Protein 7NBV (pdb70)

Foldseek 3Di:
DDPDDDFPDKDKWKWKWKAFQQKIKTFTDDPRHGPDIFIAGHFADDPVCVVCVLQQHHDDTDRDGDHMWMKIWMWMFGQFKIKTFIAGPDDDPPDDTPDIDMDRHGDDDNVVSVVVVCVSNVVVVVRTDPD

Secondary structure (DSSP, 8-state):
--S----SS-EEEEEEEEE-SSEEEEEEEETTEEEEEEEEE--B--HHHHHHHHHT--PPPBS-----EEEEEEEEE-SS-EEEEEEEBS--TTSPPSEEEEES---SSHHHHHHHHHHTTHHHHTT-S--

Organism: Theiler's murine encephalomyelitis virus (strain GDVII) (NCBI:txid12127)

B-factor: mean 32.57, std 11.59, range [15.51, 99.87]

Solvent-accessible surface area: 8245 Å² total; per-residue (Å²): 109,134,190,64,106,142,60,116,34,92,52,98,0,21,0,19,0,22,6,40,48,147,55,0,21,0,30,2,57,30,182,65,179,76,76,33,46,8,100,0,73,19,36,7,18,75,102,60,3,29,53,58,0,0,50,19,89,154,15,91,118,23,120,162,113,52,95,151,17,42,4,11,0,12,0,27,1,34,72,104,36,5,25,3,15,0,16,118,20,114,87,108,98,202,57,184,39,74,44,97,70,136,48,136,129,9,31,94,63,78,200,73,0,37,147,27,0,86,48,67,1,40,69,7,63,134,82,55,90,154,162

InterPro domains:
  IPR000199 Peptidase C3A/C3B, picornaviral [PF00548] (1637-1816)
  IPR000605 Helicase, superfamily 3, single-stranded DNA/RNA virus [PF00910] (1309-1409)
  IPR001205 RNA-directed RNA polymerase, C-terminal domain [PF00680] (1864-2282)
  IPR001676 Picornavirus capsid [PF00073] (173-382)
  IPR001676 Picornavirus capsid [PF00073] (445-605)
  IPR004004 Helicase/polymerase/peptidase polyprotein, Calicivirus-type [PR00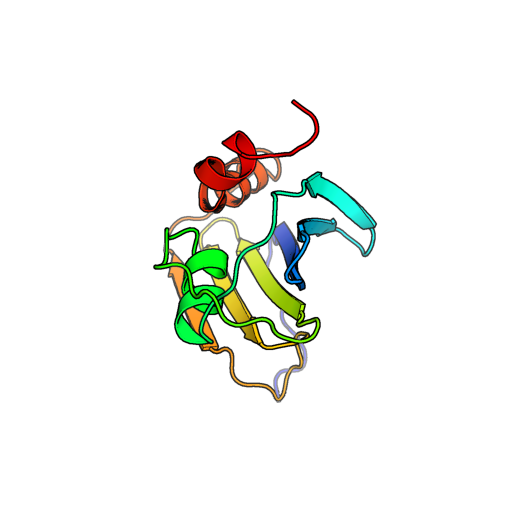918] (1302-1322)
  IPR004004 Helicase/polymerase/peptidase polyprotein, Calicivirus-type [PR00918] (2074-2089)
  IPR004004 Helicase/polymerase/peptidase polyprotein, Calicivirus-type [PR00918] (2172-2183)
  IPR007094 RNA-directed RNA polymerase, catalytic domain [PS50507] (2071-2189)
  IPR009003 Peptidase S1, PA clan [SSF50494] (1641-1832)
  IPR014759 Helicase, superfamily 3, single-stranded RNA virus [PS51218] (1283-1448)
  IPR029053 Viral coat protein subunit [G3DSA:2.60.120.20] (148-414)
  IPR029053 Viral coat protein subunit [G3DSA:2.60.120.20] (415-648)
  IPR029053 Viral coat protein subunit [G3DSA:2.60.120.20] (649-922)
  IPR033703 Picornavirus/Calicivirus coat protein [cd00205] (206-407)
  IPR033703 Picornavirus/Calicivirus coat protein [cd00205] (458-641)
  IPR033703 Picornavirus/Calicivirus coat protein [cd00205] (679-898)
  IPR037080 Capsid protein VP4 superfamily, Picornavirus [G3DSA:4.10.90.10] (77-147)
  IPR043128 Reverse transcriptase/Diguanylate cyclase domain [G3DSA:3.30.70.270] (2045-2100)
  IPR043128 Reverse transcriptase/Diguanylate cyclase domain [G3DSA:3.30.70.270] (2110-2238)

Sequence (131 aa):
GPLGSNPASLYRIDLFITFTDELITFDYKVHGRPVLTFRRIPGFGLTPAGRMLVCMGEKPAHSPFTSSSKSSLYHVIFTSTCCNSFSFTIYKGRYRSWKKPIHDELVDRGYTTFREEFFKAVRGYHADYYKQRLIH

Nearest PDB structures (foldseek):
  7nbv-assembly1_A  TM=1.008E+00  e=1.566E-25  Theiler's murine encephalomyeltits virus GDVII
  7bny-assembly2_B  TM=7.628E-01  e=2.301E-07  Mengo virus
  7nwt-assembly1_CC  TM=8.251E-01  e=1.276E-06  Mengo virus
  5n9j-assembly1_Y  TM=2.682E-01  e=6.451E-02  Schizosaccharomyces pombe
  4pn1-assembly3_A  TM=3.046E-01  e=1.323E-01  Schizosaccharomyces pombe

Structure (mmCIF, N/CA/C/O backbone):
data_7NBV
#
_entry.id   7NBV
#
_cell.length_a   73.788
_cell.length_b   73.788
_cell.length_c   73.788
_cell.angle_alpha   90.000
_cell.angle_beta   90.000
_cell.angle_gamma   90.000
#
_symmetry.space_group_name_H-M   'P 21 3'
#
loop_
_entity.id
_entity.type
_entity.pdbx_description
1 polymer 'Capsid protein VP0'
2 non-polymer 'BROMIDE ION'
3 water water
#
loop_
_atom_site.group_PDB
_atom_site.id
_atom_site.type_symbol
_atom_site.label_atom_id
_atom_site.label_alt_id
_atom_site.label_comp_id
_atom_site.label_asym_id
_atom_site.label_entity_id
_atom_site.label_seq_id
_atom_site.pdbx_PDB_ins_code
_atom_site.Cartn_x
_atom_site.Cartn_y
_atom_site.Cartn_z
_atom_site.occupancy
_atom_site.B_iso_or_equiv
_atom_site.auth_seq_id
_atom_site.auth_comp_id
_atom_site.auth_asym_id
_atom_site.auth_atom_id
_atom_site.pdbx_PDB_model_num
ATOM 1 N N . GLY A 1 1 ? 101.44994 -22.31539 48.26373 1.000 45.68711 -4 GLY A N 1
ATOM 2 C CA . GLY A 1 1 ? 100.50692 -21.60325 47.42073 1.000 37.62498 -4 GLY A CA 1
ATOM 3 C C . GLY A 1 1 ? 101.20660 -20.82016 46.32859 1.000 36.93994 -4 GLY A C 1
ATOM 4 O O . GLY A 1 1 ? 102.37823 -21.05661 46.05160 1.000 43.09670 -4 GLY A O 1
ATOM 5 N N . PRO A 1 2 ? 100.48790 -19.90369 45.68864 1.000 35.05142 -3 PRO A N 1
ATOM 6 C CA . PRO A 1 2 ? 101.11828 -19.05864 44.66958 1.000 35.00339 -3 PRO A CA 1
ATOM 7 C C . PRO A 1 2 ? 102.26902 -18.26206 45.26744 1.000 36.45566 -3 PRO A C 1
ATOM 8 O O . PRO A 1 2 ? 102.20402 -17.82238 46.41515 1.000 38.47027 -3 PRO A O 1
ATOM 12 N N . LEU A 1 3 ? 103.35131 -18.12210 44.49260 1.000 41.22886 -2 LEU A N 1
ATOM 13 C CA . LEU A 1 3 ? 104.51763 -17.37235 44.95228 1.000 32.51375 -2 LEU A CA 1
ATOM 14 C C . LEU A 1 3 ? 104.31175 -15.86045 44.88741 1.000 49.18904 -2 LEU A C 1
ATOM 15 O O . LEU A 1 3 ? 105.08519 -15.11561 45.49920 1.000 44.00135 -2 LEU A O 1
ATOM 20 N N . GLY A 1 4 ? 103.30947 -15.39513 44.15025 1.000 40.28366 -1 GLY A N 1
ATOM 21 C CA . GLY A 1 4 ? 102.93997 -13.99238 44.16316 1.000 38.79379 -1 GLY A CA 1
ATOM 22 C C . GLY A 1 4 ? 101.91735 -13.70993 43.08516 1.000 37.74251 -1 GLY A C 1
ATOM 23 O O . GLY A 1 4 ? 101.61150 -14.55846 42.24098 1.000 34.18294 -1 GLY A O 1
ATOM 24 N N . SER A 1 5 ? 101.37533 -12.49700 43.13766 1.000 51.23989 0 SER A N 1
ATOM 25 C CA . SER A 1 5 ? 100.54069 -11.95241 42.07596 1.000 47.84850 0 SER A CA 1
ATOM 26 C C . SER A 1 5 ? 101.24203 -10.76253 41.43851 1.000 52.51696 0 SER A C 1
ATOM 27 O O . SER A 1 5 ? 101.86506 -9.95133 42.12991 1.000 60.35448 0 SER A O 1
ATOM 30 N N . ASN A 1 6 ? 101.14492 -10.66762 40.11880 1.000 49.27702 1 ASN A N 1
ATOM 31 C CA . ASN A 1 6 ? 101.91573 -9.70489 39.33305 1.000 53.20134 1 ASN A CA 1
ATOM 32 C C . ASN A 1 6 ? 101.00286 -8.98744 38.33942 1.000 47.67964 1 ASN A C 1
ATOM 33 O O . ASN A 1 6 ? 101.23363 -9.02209 37.12840 1.000 41.83075 1 ASN A O 1
ATOM 38 N N . PRO A 1 7 ? 99.92614 -8.35185 38.81713 1.000 53.72747 2 PRO A N 1
ATOM 39 C CA . PRO A 1 7 ? 99.07429 -7.58548 37.89980 1.000 47.89702 2 PRO A CA 1
ATOM 40 C C . PRO A 1 7 ? 99.88170 -6.52182 37.17562 1.000 42.42100 2 PRO A C 1
ATOM 41 O O . PRO A 1 7 ? 100.73926 -5.85874 37.76123 1.000 45.40009 2 PRO A O 1
ATOM 45 N N . ALA A 1 8 ? 99.61929 -6.39555 35.87532 1.000 41.88502 3 ALA A N 1
ATOM 46 C CA . ALA A 1 8 ? 100.38616 -5.47764 35.04376 1.000 39.88826 3 ALA A CA 1
ATOM 47 C C . ALA A 1 8 ? 100.09759 -4.02795 35.38895 1.000 46.37283 3 ALA A C 1
ATOM 48 O O . ALA A 1 8 ? 100.96062 -3.15987 35.20788 1.000 43.57994 3 ALA A O 1
ATOM 50 N N . SER A 1 9 ? 98.89179 -3.74575 35.86115 1.000 32.16712 4 SER A N 1
ATOM 51 C CA . SER A 1 9 ? 98.57641 -2.47044 36.47241 1.000 37.00506 4 SER A CA 1
ATOM 52 C C . SER A 1 9 ? 97.67086 -2.74752 37.65418 1.000 32.69079 4 SER A C 1
ATOM 53 O O . SER A 1 9 ? 96.83391 -3.65137 37.60687 1.000 41.75724 4 SER A O 1
ATOM 56 N N . LEU A 1 10 ? 97.85700 -1.98407 38.71889 1.000 26.11821 5 LEU A N 1
ATOM 57 C CA . LEU A 1 10 ? 97.03177 -2.14879 39.90226 1.000 26.55874 5 LEU A CA 1
ATOM 58 C C . LEU A 1 10 ? 96.87711 -0.79328 40.56477 1.000 32.96717 5 LEU A C 1
ATOM 59 O O . LEU A 1 10 ? 97.87254 -0.16406 40.93368 1.000 34.55657 5 LEU A O 1
ATOM 64 N N . TYR A 1 11 ? 95.64045 -0.34208 40.68280 1.000 25.04669 6 TYR A N 1
ATOM 65 C CA . TYR A 1 11 ? 95.27576 0.77587 41.53599 1.000 23.88089 6 TYR A CA 1
ATOM 66 C C . TYR A 1 11 ? 94.54519 0.25141 42.76007 1.000 23.69837 6 TYR A C 1
ATOM 67 O O . TYR A 1 11 ? 93.74991 -0.68540 42.66158 1.000 25.62982 6 TYR A O 1
ATOM 76 N N . ARG A 1 12 ? 94.85665 0.80610 43.92313 1.000 19.51159 7 ARG A N 1
ATOM 77 C CA . ARG A 1 12 ? 94.19347 0.34246 45.13322 1.000 22.24629 7 ARG A CA 1
ATOM 78 C C . ARG A 1 12 ? 93.89733 1.49784 46.07496 1.000 21.94602 7 ARG A C 1
ATOM 79 O O . ARG A 1 12 ? 94.70831 2.41061 46.23485 1.000 22.77868 7 ARG A O 1
ATOM 87 N N . ILE A 1 13 ? 92.73333 1.43531 46.70915 1.000 21.45632 8 ILE A N 1
ATOM 88 C CA . ILE A 1 13 ? 92.39463 2.29676 47.83091 1.000 22.40576 8 ILE A CA 1
ATOM 89 C C . ILE A 1 13 ? 91.85723 1.41847 48.94970 1.000 21.70251 8 ILE A C 1
ATOM 90 O O . ILE A 1 13 ? 91.03084 0.53248 48.71195 1.000 23.64959 8 ILE A O 1
ATOM 95 N N . ASP A 1 14 ? 92.31323 1.66833 50.17025 1.000 25.01356 9 ASP A N 1
ATOM 96 C CA . ASP A 1 14 ? 91.75346 1.02878 51.35078 1.000 24.37543 9 ASP A CA 1
ATOM 97 C C . ASP A 1 14 ? 90.91158 2.06276 52.07510 1.000 21.41982 9 ASP A C 1
ATOM 98 O O . ASP A 1 14 ? 91.44286 3.07058 52.55796 1.000 24.88100 9 ASP A O 1
ATOM 103 N N . LEU A 1 15 ? 89.61712 1.79344 52.18548 1.000 19.11493 10 LEU A N 1
ATOM 104 C CA . LEU A 1 15 ? 88.69809 2.66190 52.90223 1.000 17.67882 10 LEU A CA 1
ATOM 105 C C . LEU A 1 15 ? 88.40469 2.04682 54.26349 1.000 19.68180 10 LEU A C 1
ATOM 106 O O . LEU A 1 15 ? 87.81228 0.96673 54.34521 1.000 23.21813 10 LEU A O 1
ATOM 111 N N . PHE A 1 16 ? 88.80416 2.73982 55.32489 1.000 18.00807 11 PHE A N 1
ATOM 112 C CA . PHE A 1 16 ? 88.50041 2.32080 56.68615 1.000 17.00597 11 PHE A CA 1
ATOM 113 C C . PHE A 1 16 ? 87.30313 3.12109 57.17486 1.000 26.90660 11 PHE A C 1
ATOM 114 O O . PHE A 1 16 ? 87.34482 4.35544 57.19430 1.000 24.44389 11 PHE A O 1
ATOM 122 N N . ILE A 1 17 ? 86.23085 2.42286 57.53202 1.000 20.96486 12 ILE A N 1
ATOM 123 C CA . ILE A 1 17 ? 85.03367 3.03948 58.08967 1.000 15.50794 12 ILE A CA 1
ATOM 124 C C . ILE A 1 17 ? 84.98151 2.69284 59.57264 1.000 21.92416 12 ILE A C 1
ATOM 125 O O . ILE A 1 17 ? 84.89734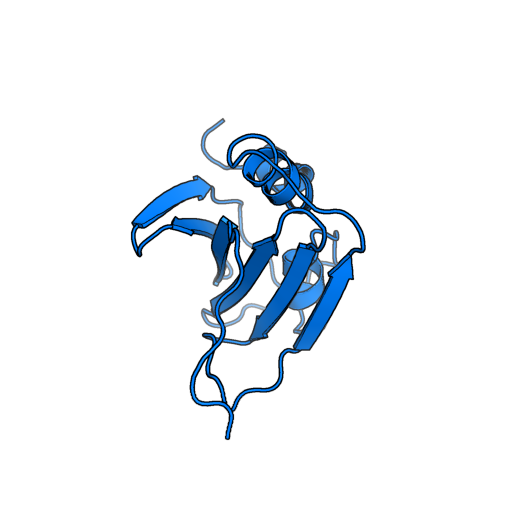 1.51381 59.94096 1.000 22.00842 12 ILE A O 1
ATOM 130 N N . THR A 1 18 ? 85.02923 3.71409 60.41678 1.000 18.77596 13 THR A N 1
ATOM 131 C CA . THR A 1 18 ? 84.94877 3.55830 61.86559 1.000 18.50269 13 THR A CA 1
ATOM 132 C C . THR A 1 18 ? 83.56453 3.97570 62.34694 1.000 20.44494 13 THR A C 1
ATOM 133 O O . THR A 1 18 ? 83.16900 5.13144 62.16330 1.000 24.41964 13 THR A O 1
ATOM 137 N N . PHE A 1 19 ? 82.84021 3.04185 62.97146 1.000 21.17324 14 PHE A N 1
ATOM 138 C CA . PHE A 1 19 ? 81.51056 3.30177 63.50827 1.000 21.77474 14 PHE A CA 1
ATOM 139 C C . PHE A 1 19 ? 81.59375 3.57780 65.00554 1.000 22.13742 14 PHE A C 1
ATOM 140 O O . PHE A 1 19 ? 82.12828 2.76626 65.76520 1.000 22.99979 14 PHE A O 1
ATOM 148 N N . THR A 1 20 ? 81.05716 4.72060 65.41720 1.000 19.19503 15 THR A N 1
ATOM 149 C CA . THR A 1 20 ? 80.80270 5.03960 66.81197 1.000 25.81822 15 THR A CA 1
ATOM 150 C C . THR A 1 20 ? 79.42421 5.67846 66.85359 1.000 25.33626 15 THR A C 1
ATOM 151 O O . THR A 1 20 ? 78.90628 6.13670 65.83418 1.000 31.23222 15 THR A O 1
ATOM 155 N N . ASP A 1 21 ? 78.83078 5.72710 68.04226 1.000 25.84889 16 ASP A N 1
ATOM 156 C CA . ASP A 1 21 ? 77.52522 6.36445 68.15524 1.000 24.65807 16 ASP A CA 1
ATOM 157 C C . ASP A 1 21 ? 77.58555 7.85039 67.83185 1.000 34.68516 16 ASP A C 1
ATOM 158 O O . ASP A 1 21 ? 76.65232 8.39837 67.23772 1.000 30.94758 16 ASP A O 1
ATOM 163 N N . GLU A 1 22 ? 78.67517 8.52021 68.20078 1.000 25.69642 17 GLU A N 1
ATOM 164 C CA . GLU A 1 22 ? 78.74775 9.96117 67.96971 1.000 25.26780 17 GLU A CA 1
ATOM 165 C C . GLU A 1 22 ? 79.11148 10.32380 66.52934 1.000 26.85066 17 GLU A C 1
ATOM 166 O O . GLU A 1 22 ? 78.53295 11.26795 65.97384 1.000 23.02627 17 GLU A O 1
ATOM 172 N N . LEU A 1 23 ? 80.05961 9.59503 65.91751 1.000 23.31682 18 LEU A N 1
ATOM 173 C CA . LEU A 1 23 ? 80.56480 9.85315 64.56856 1.000 20.72111 18 LEU A CA 1
ATOM 174 C C . LEU A 1 23 ? 80.82905 8.55476 63.82246 1.000 18.63196 18 LEU A C 1
ATOM 175 O O . LEU A 1 23 ? 81.27842 7.56713 64.40900 1.000 26.06002 18 LEU A O 1
ATOM 180 N N . ILE A 1 24 ? 80.60653 8.58198 62.50913 1.000 24.49231 19 ILE A N 1
ATOM 181 C CA . ILE A 1 24 ? 81.12194 7.57129 61.58324 1.000 21.15501 19 ILE A CA 1
ATOM 182 C C . ILE A 1 24 ? 82.17402 8.22276 60.70234 1.000 29.17988 19 ILE A C 1
ATOM 183 O O . ILE A 1 24 ? 81.90758 9.25614 60.07669 1.000 25.84704 19 ILE A O 1
ATOM 188 N N . THR A 1 25 ? 83.37026 7.63493 60.67004 1.000 17.40475 20 THR A N 1
ATOM 189 C CA . THR A 1 25 ? 84.51196 8.19361 59.95649 1.000 18.17994 20 THR A CA 1
ATOM 190 C C . THR A 1 25 ? 84.86301 7.34110 58.74722 1.000 22.34967 20 THR A C 1
ATOM 191 O O . THR A 1 25 ? 84.88732 6.11164 58.83343 1.000 23.33359 20 THR A O 1
ATOM 195 N N . PHE A 1 26 ? 85.11612 8.00161 57.61612 1.000 19.17881 21 PHE A N 1
ATOM 196 C CA . PHE A 1 26 ? 85.53998 7.35350 56.37396 1.000 21.64365 21 PHE A CA 1
ATOM 197 C C . PHE A 1 26 ? 86.96195 7.81036 56.05257 1.000 23.81288 21 PHE A C 1
ATOM 198 O O . PHE A 1 26 ? 87.17489 8.98637 55.74270 1.000 23.89045 21 PHE A O 1
ATOM 206 N N . ASP A 1 27 ? 87.92893 6.88449 56.09747 1.000 24.60902 22 ASP A N 1
ATOM 207 C CA . ASP A 1 27 ? 89.33689 7.15881 55.77738 1.000 24.59327 22 ASP A CA 1
ATOM 208 C C . ASP A 1 27 ? 89.75524 6.42132 54.51724 1.000 18.55790 22 ASP A C 1
ATOM 209 O O . ASP A 1 27 ? 89.92863 5.20150 54.54849 1.000 22.60215 22 ASP A O 1
ATOM 214 N N . TYR A 1 28 ? 89.96945 7.15638 53.42940 1.000 20.01718 23 TYR A N 1
ATOM 215 C CA . TYR A 1 28 ? 90.50425 6.57245 52.20302 1.000 17.48369 23 TYR A CA 1
ATOM 216 C C . TYR A 1 28 ? 92.03114 6.64854 52.25171 1.000 22.86962 23 TYR A C 1
ATOM 217 O O . TYR A 1 28 ? 92.59347 7.74703 52.32208 1.000 23.37065 23 TYR A O 1
ATOM 226 N N . LYS A 1 29 ? 92.70328 5.49786 52.23387 1.000 22.33364 24 LYS A N 1
ATOM 227 C CA . LYS A 1 29 ? 94.15480 5.44775 52.38437 1.000 24.85717 24 LYS A CA 1
ATOM 228 C C . LYS A 1 29 ? 94.84798 4.87413 51.15751 1.000 23.35529 24 LYS A C 1
ATOM 229 O O . LYS A 1 29 ? 94.34964 3.94380 50.51279 1.000 24.20617 24 LYS A O 1
ATOM 235 N N . VAL A 1 30 ? 96.03037 5.41746 50.87510 1.000 18.24960 25 VAL A N 1
ATOM 236 C CA . VAL A 1 30 ? 96.96427 4.86474 49.90545 1.000 17.28762 25 VAL A CA 1
ATOM 237 C C . VAL A 1 30 ? 98.34517 4.86899 50.54407 1.000 21.39430 25 VAL A C 1
ATOM 238 O O . VAL A 1 30 ? 98.74323 5.86455 51.15911 1.000 18.52527 25 VAL A O 1
ATOM 242 N N . HIS A 1 31 ? 99.06022 3.75398 50.42293 1.000 22.81907 26 HIS A N 1
ATOM 243 C CA . HIS A 1 31 ? 100.39317 3.62196 51.01820 1.000 22.29175 26 HIS A CA 1
ATOM 244 C C . HIS A 1 31 ? 100.40521 4.04322 52.48716 1.000 24.17784 26 HIS A C 1
ATOM 245 O O . HIS A 1 31 ? 101.32658 4.71717 52.95817 1.000 25.51825 26 HIS A O 1
ATOM 252 N N . GLY A 1 32 ? 99.35074 3.66421 53.20899 1.000 20.60045 27 GLY A N 1
ATOM 253 C CA . GLY A 1 32 ? 99.26665 3.88608 54.63965 1.000 23.14983 27 GLY A CA 1
ATOM 254 C C . GLY A 1 32 ? 98.92554 5.28309 55.10138 1.000 27.58991 27 GLY A C 1
ATOM 255 O O . GLY A 1 32 ? 98.95992 5.53615 56.31138 1.000 33.09546 27 GLY A O 1
ATOM 256 N N . ARG A 1 33 ? 98.58239 6.19569 54.19620 1.000 23.78778 28 ARG A N 1
ATOM 257 C CA . ARG A 1 33 ? 98.21977 7.54973 54.58132 1.000 19.42036 28 ARG A CA 1
ATOM 258 C C . ARG A 1 33 ? 96.83747 7.89734 54.05801 1.000 21.69384 28 ARG A C 1
ATOM 259 O O . ARG A 1 33 ? 96.49469 7.50765 52.93712 1.000 22.68586 28 ARG A O 1
ATOM 267 N N . PRO A 1 34 ? 96.03528 8.64152 54.82473 1.000 28.17093 29 PRO A N 1
ATOM 268 C CA . PRO A 1 34 ? 94.74627 9.12071 54.30252 1.000 27.95705 29 PRO A CA 1
ATOM 269 C C . PRO A 1 34 ? 94.92792 10.11502 53.16305 1.000 28.46728 29 PRO A C 1
ATOM 270 O O . PRO A 1 34 ? 95.65778 11.09947 53.28247 1.000 32.82872 29 PRO A O 1
ATOM 274 N N . VAL A 1 35 ? 94.26849 9.83253 52.04298 1.000 20.31459 30 VAL A N 1
ATOM 275 C CA . VAL A 1 35 ? 94.17913 10.77749 50.93804 1.000 22.56875 30 VAL A CA 1
ATOM 276 C C . VAL A 1 35 ? 92.86386 11.55012 50.95939 1.000 29.30188 30 VAL A C 1
ATOM 277 O O . VAL A 1 35 ? 92.77591 12.62110 50.34089 1.000 23.69199 30 VAL A O 1
ATOM 281 N N . LEU A 1 36 ? 91.83834 11.02774 51.62644 1.000 20.48187 31 LEU A N 1
ATOM 282 C CA . LEU A 1 36 ? 90.58049 11.72225 51.83690 1.000 18.32479 31 LEU A CA 1
ATOM 283 C C . LEU A 1 36 ? 89.99223 11.20518 53.13826 1.000 20.53883 31 LEU A C 1
ATOM 284 O O . LEU A 1 36 ? 89.88094 9.99255 53.32191 1.000 20.85585 31 LEU A O 1
ATOM 289 N N . THR A 1 37 ? 89.59784 12.10740 54.02534 1.000 18.58039 32 THR A N 1
ATOM 290 C CA . THR A 1 37 ? 88.85167 11.72178 55.21898 1.000 20.21795 32 THR A CA 1
ATOM 291 C C . THR A 1 37 ? 87.61890 12.60314 55.36363 1.000 27.96598 32 THR A C 1
ATOM 292 O O . THR A 1 37 ? 87.69989 13.82440 55.21085 1.000 26.68474 32 THR A O 1
ATOM 296 N N . PHE A 1 38 ? 86.48662 11.99136 55.69932 1.000 19.49359 33 PHE A N 1
ATOM 297 C CA . PHE A 1 38 ? 85.30736 12.75035 56.08666 1.000 21.96639 33 PHE A CA 1
ATOM 298 C C . PHE A 1 38 ? 84.53694 11.98906 57.15237 1.000 26.66857 33 PHE A C 1
ATOM 299 O O . PHE A 1 38 ? 84.74746 10.79262 57.37062 1.000 24.52708 33 PHE A O 1
ATOM 307 N N . ARG A 1 39 ? 83.68869 12.72786 57.86583 1.000 19.10079 34 ARG A N 1
ATOM 308 C CA A ARG A 1 39 ? 82.93986 12.22657 59.01172 0.646 22.07034 34 ARG A CA 1
ATOM 309 C CA B ARG A 1 39 ? 82.92907 12.18327 58.97914 0.354 22.37346 34 ARG A CA 1
ATOM 310 C C . ARG A 1 39 ? 81.49200 12.67513 58.92092 1.000 24.13827 34 ARG A C 1
ATOM 311 O O . ARG A 1 39 ? 81.21735 13.79937 58.48749 1.000 27.71020 34 ARG A O 1
ATOM 326 N N . ILE A 1 40 ? 80.57747 11.79885 59.33256 1.000 19.51355 35 ILE A N 1
ATOM 327 C CA . ILE A 1 40 ? 79.15419 12.11171 59.44876 1.000 20.20548 35 ILE A CA 1
ATOM 328 C C . ILE A 1 40 ? 78.71578 11.87980 60.88963 1.000 22.96200 35 ILE A C 1
ATOM 329 O O . ILE A 1 40 ? 79.32128 11.05754 61.58894 1.000 23.69275 35 ILE A O 1
ATOM 334 N N . PRO A 1 41 ? 77.69033 12.57820 61.37468 1.000 26.63588 36 PRO A N 1
ATOM 335 C CA . PRO A 1 41 ? 77.08073 12.21557 62.66317 1.000 27.62237 36 PRO A CA 1
ATOM 336 C C . PRO A 1 41 ? 76.70527 10.74303 62.73571 1.000 28.60640 36 PRO A C 1
ATOM 337 O O . PRO A 1 41 ? 76.07586 10.19458 61.82863 1.000 25.11464 36 PRO A O 1
ATOM 341 N N . GLY A 1 42 ? 77.11770 10.09968 63.82381 1.000 25.74501 37 GLY A N 1
ATOM 342 C CA . GLY A 1 42 ? 76.85127 8.68755 64.00684 1.000 28.24791 37 GLY A CA 1
ATOM 343 C C . GLY A 1 42 ? 75.40952 8.38423 64.37573 1.000 25.62535 37 GLY A C 1
ATOM 344 O O . GLY A 1 42 ? 74.63464 9.25377 64.77425 1.000 28.84092 37 GLY A O 1
ATOM 345 N N . PHE A 1 43 ? 75.05267 7.11010 64.19917 1.000 30.53418 38 PHE A N 1
ATOM 346 C CA . PHE A 1 43 ? 73.74257 6.56504 64.53549 1.000 26.31655 38 PHE A CA 1
ATOM 347 C C . PHE A 1 43 ? 73.91993 5.07918 64.82277 1.000 29.03628 38 PHE A C 1
ATOM 348 O O . PHE A 1 43 ? 74.87023 4.45226 64.34828 1.000 33.60481 38 PHE A O 1
ATOM 356 N N . GLY A 1 44 ? 72.98260 4.50378 65.57281 1.000 28.48957 39 GLY A N 1
ATOM 357 C CA . GLY A 1 44 ? 73.02816 3.06596 65.82021 1.000 25.92386 39 GLY A CA 1
ATOM 358 C C . GLY A 1 44 ? 72.71400 2.24116 64.57896 1.000 34.21193 39 GLY A C 1
ATOM 359 O O . GLY A 1 44 ? 71.84460 2.58509 63.77646 1.000 26.87743 39 GLY A O 1
ATOM 360 N N . LEU A 1 45 ? 73.41749 1.11223 64.44514 1.000 31.37636 40 LEU A N 1
ATOM 361 C CA . LEU A 1 45 ? 73.26160 0.21613 63.30667 1.000 30.09492 40 LEU A CA 1
ATOM 362 C C . LEU A 1 45 ? 73.37483 -1.22985 63.76528 1.000 29.74114 40 LEU A C 1
ATOM 363 O O . LEU A 1 45 ? 74.20246 -1.55881 64.61490 1.000 30.22584 40 LEU A O 1
ATOM 368 N N . THR A 1 46 ? 72.62619 -2.11152 63.10817 1.000 28.80954 41 THR A N 1
ATOM 369 C CA . THR A 1 46 ? 72.85708 -3.54037 63.23213 1.000 27.14464 41 THR A CA 1
ATOM 370 C C . THR A 1 46 ? 74.10035 -3.93573 62.44090 1.000 23.56142 41 THR A C 1
ATOM 371 O O . THR A 1 46 ? 74.63358 -3.13706 61.67080 1.000 25.37816 41 THR A O 1
ATOM 375 N N . PRO A 1 47 ? 74.59534 -5.16862 62.61429 1.000 35.23085 42 PRO A N 1
ATOM 376 C CA . PRO A 1 47 ? 75.66963 -5.63895 61.72354 1.000 32.08628 42 PRO A CA 1
ATOM 377 C C . PRO A 1 47 ? 75.31383 -5.55039 60.25020 1.000 27.98380 42 PRO A C 1
ATOM 378 O O . PRO A 1 47 ? 76.15312 -5.14166 59.44013 1.000 29.33446 42 PRO A O 1
ATOM 382 N N . ALA A 1 48 ? 74.08670 -5.91192 59.87209 1.000 29.38125 43 ALA A N 1
ATOM 383 C CA . ALA A 1 48 ? 73.68916 -5.73585 58.48235 1.000 25.05234 43 ALA A CA 1
ATOM 384 C C . ALA A 1 48 ? 73.66827 -4.26425 58.10775 1.000 30.73554 43 ALA A C 1
ATOM 385 O O . ALA A 1 48 ? 74.08015 -3.88846 57.00315 1.000 26.95484 43 ALA A O 1
ATOM 387 N N . GLY A 1 49 ? 73.23329 -3.41189 59.03317 1.000 32.28148 44 GLY A N 1
ATOM 388 C CA . GLY A 1 49 ? 73.29034 -1.97956 58.79488 1.000 21.92139 44 GLY A CA 1
ATOM 389 C C . GLY A 1 49 ? 74.68595 -1.46239 58.50165 1.000 28.05032 44 GLY A C 1
ATOM 390 O O . GLY A 1 49 ? 74.87369 -0.64561 57.59712 1.000 27.92579 44 GLY A O 1
ATOM 391 N N . ARG A 1 50 ? 75.68058 -1.91368 59.27045 1.000 23.85901 45 ARG A N 1
ATOM 392 C CA . ARG A 1 50 ? 77.06581 -1.52075 59.01170 1.000 23.96616 45 ARG A CA 1
ATOM 393 C C . ARG A 1 50 ? 77.53567 -1.97229 57.63505 1.000 22.97684 45 ARG A C 1
ATOM 394 O O . ARG A 1 50 ? 78.18185 -1.21052 56.90626 1.000 24.52017 45 ARG A O 1
ATOM 402 N N . MET A 1 51 ? 77.24797 -3.22387 57.27132 1.000 22.55706 46 MET A N 1
ATOM 403 C CA . MET A 1 51 ? 77.61219 -3.69297 55.94049 1.000 29.18716 46 MET A CA 1
ATOM 404 C C . MET A 1 51 ? 76.96201 -2.84433 54.85782 1.000 27.45795 46 MET A C 1
ATOM 405 O O . MET A 1 51 ? 77.61273 -2.48877 53.86944 1.000 29.70290 46 MET A O 1
ATOM 410 N N . LEU A 1 52 ? 75.68893 -2.48037 55.04222 1.000 25.23948 47 LEU A N 1
ATOM 411 C CA . LEU A 1 52 ? 75.01307 -1.63584 54.05962 1.000 26.34005 47 LEU A CA 1
ATOM 412 C C . LEU A 1 52 ? 75.66848 -0.26354 53.93027 1.000 30.28431 47 LEU A C 1
ATOM 413 O O . LEU A 1 52 ? 75.80890 0.25516 52.81591 1.000 28.57261 47 LEU A O 1
ATOM 418 N N . VAL A 1 53 ? 76.09523 0.33452 55.04716 1.000 21.44618 48 VAL A N 1
ATOM 419 C CA . VAL A 1 53 ? 76.89027 1.55968 54.96918 1.000 20.40745 48 VAL A CA 1
ATOM 420 C C . VAL A 1 53 ? 78.18708 1.32254 54.20466 1.000 24.70118 48 VAL A C 1
ATOM 421 O O . VAL A 1 53 ? 78.60761 2.15751 53.39160 1.000 23.41742 48 VAL A O 1
ATOM 425 N N . CYS A 1 54 ? 78.84155 0.18527 54.44370 1.000 25.78830 49 CYS A N 1
ATOM 426 C CA . CYS A 1 54 ? 80.07053 -0.11242 53.71200 1.000 25.66238 49 CYS A CA 1
ATOM 427 C C . CYS A 1 54 ? 79.82028 -0.25254 52.21813 1.000 22.67518 49 CYS A C 1
ATOM 428 O O . CYS A 1 54 ? 80.64943 0.16451 51.40304 1.000 28.61102 49 CYS A O 1
ATOM 431 N N . MET A 1 55 ? 78.69111 -0.84608 51.84239 1.000 27.30908 50 MET A N 1
ATOM 432 C CA . MET A 1 55 ? 78.25649 -0.90520 50.44939 1.000 27.93769 50 MET A CA 1
ATOM 433 C C . MET A 1 55 ? 77.81711 0.43865 49.89269 1.000 30.89602 50 MET A C 1
ATOM 434 O O . MET A 1 55 ? 77.61865 0.54498 48.67942 1.000 34.83127 50 MET A O 1
ATOM 439 N N . GLY A 1 56 ? 77.62490 1.44501 50.73654 1.000 36.96539 51 GLY A N 1
ATOM 440 C CA . GLY A 1 56 ? 77.11003 2.72388 50.29965 1.000 25.29193 51 GLY A CA 1
ATOM 441 C C . GLY A 1 56 ? 75.60015 2.82409 50.25545 1.000 40.56801 51 GLY A C 1
ATOM 442 O O . GLY A 1 56 ? 75.08040 3.82610 49.75358 1.000 40.82154 51 GLY A O 1
ATOM 443 N N . GLU A 1 57 ? 74.88243 1.81524 50.74738 1.000 33.01533 52 GLU A N 1
ATOM 444 C CA . GLU A 1 57 ? 73.42969 1.84057 50.88075 1.000 29.02995 52 GLU A CA 1
ATOM 445 C C . GLU A 1 57 ? 73.00889 2.63444 52.12079 1.000 32.40148 52 GLU A C 1
ATOM 446 O O . GLU A 1 57 ? 73.81426 2.92111 53.01145 1.000 32.29562 52 GLU A O 1
ATOM 452 N N . LYS A 1 58 ? 71.72370 3.01913 52.15419 1.000 36.00197 53 LYS A N 1
ATOM 453 C CA . LYS A 1 58 ? 71.11472 3.64808 53.32146 1.000 38.27520 53 LYS A CA 1
ATOM 454 C C . LYS A 1 58 ? 70.40028 2.60555 54.17745 1.000 30.28350 53 LYS A C 1
ATOM 455 O O . LYS A 1 58 ? 69.29338 2.17740 53.82595 1.000 42.13774 53 LYS A O 1
ATOM 461 N N . PRO A 1 59 ? 70.97384 2.17234 55.29471 1.000 35.51708 54 PRO A N 1
ATOM 462 C CA . PRO A 1 59 ? 70.26612 1.26084 56.19657 1.000 34.16318 54 PRO A CA 1
ATOM 463 C C . PRO A 1 59 ? 69.30753 1.98158 57.13343 1.000 30.20275 54 PRO A C 1
ATOM 464 O O . PRO A 1 59 ? 69.37202 3.19582 57.31974 1.000 37.22996 54 PRO A O 1
ATOM 468 N N . ALA A 1 60 ? 68.41922 1.18751 57.74460 1.000 33.15313 55 ALA A N 1
ATOM 469 C CA . ALA A 1 60 ? 67.64156 1.63504 58.89646 1.000 34.02202 55 ALA A CA 1
ATOM 470 C C . ALA A 1 60 ? 68.53974 1.96153 60.08602 1.000 30.43034 55 ALA A C 1
ATOM 471 O O . ALA A 1 60 ? 69.52175 1.26502 60.35107 1.000 36.43537 55 ALA A O 1
ATOM 473 N N . HIS A 1 61 ? 68.19268 3.02399 60.81194 1.000 29.31990 56 HIS A N 1
ATOM 474 C CA . HIS A 1 61 ? 68.88580 3.38610 62.04113 1.000 35.10710 56 HIS A CA 1
ATOM 475 C C . HIS A 1 61 ? 68.33800 2.63774 63.24511 1.000 36.26007 56 HIS A C 1
ATOM 476 O O . HIS A 1 61 ? 67.14530 2.33201 63.32476 1.000 35.30770 56 HIS A O 1
ATOM 483 N N . SER A 1 62 ? 69.22174 2.38564 64.20898 1.000 23.11172 57 SER A N 1
ATOM 484 C CA . SER A 1 62 ? 68.84849 1.79400 65.48450 1.000 23.14850 57 SER A CA 1
ATOM 485 C C . SER A 1 62 ? 69.03980 2.78941 66.61998 1.000 29.24581 57 SER A C 1
ATOM 486 O O . SER A 1 62 ? 70.00391 3.55996 66.60599 1.000 29.07270 57 SER A O 1
ATOM 489 N N . PRO A 1 6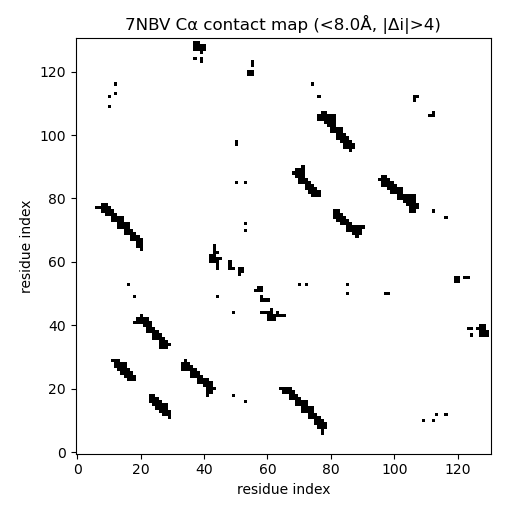3 ? 68.16105 2.79247 67.62268 1.000 28.84674 58 PRO A N 1
ATOM 490 C CA . PRO A 1 63 ? 68.40047 3.64617 68.79529 1.000 33.33819 58 PRO A CA 1
ATOM 491 C C . PRO A 1 63 ? 69.49442 3.12541 69.71943 1.000 42.04602 58 PRO A C 1
ATOM 492 O O . PRO A 1 63 ? 70.02084 3.89920 70.52822 1.000 32.90492 58 PRO A O 1
ATOM 496 N N . PHE A 1 64 ? 69.87086 1.85588 69.61448 1.000 31.17054 59 PHE A N 1
ATOM 497 C CA . PHE A 1 64 ? 70.81017 1.27631 70.56484 1.000 36.33190 59 PHE A CA 1
ATOM 498 C C . PHE A 1 64 ? 72.22865 1.78637 70.32635 1.000 31.43745 59 PHE A C 1
ATOM 499 O O . PHE A 1 64 ? 72.66637 1.94809 69.18562 1.000 28.03129 59 PHE A O 1
ATOM 507 N N . THR A 1 65 ? 72.94056 2.05294 71.42016 1.000 29.73132 60 THR A N 1
ATOM 508 C CA . THR A 1 65 ? 74.35619 2.38335 71.35800 1.000 32.08048 60 THR A CA 1
ATOM 509 C C . THR A 1 65 ? 75.20540 1.12340 71.17622 1.000 34.77872 60 THR A C 1
ATOM 510 O O . THR A 1 65 ? 74.78430 0.00296 71.47021 1.000 28.35339 60 THR A O 1
ATOM 514 N N . SER A 1 66 ? 76.44755 1.33236 70.75221 1.000 29.21512 61 SER A N 1
ATOM 515 C CA . SER A 1 66 ? 77.38859 0.23877 70.59131 1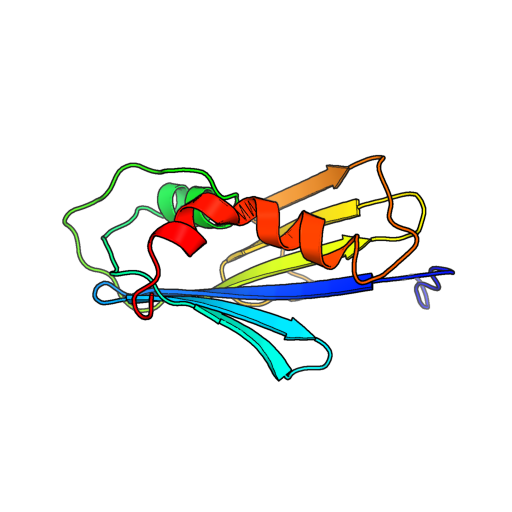.000 32.83857 61 SER A CA 1
ATOM 516 C C . SER A 1 66 ? 78.79201 0.77818 70.80113 1.000 26.15228 61 SER A C 1
ATOM 517 O O . SER A 1 66 ? 79.01078 1.98899 70.83669 1.000 34.93251 61 SER A O 1
ATOM 520 N N A SER A 1 67 ? 79.73476 -0.13902 71.03989 0.360 37.87691 62 SER A N 1
ATOM 521 N N B SER A 1 67 ? 79.74768 -0.12457 70.85513 0.640 37.64577 62 SER A N 1
ATOM 522 C CA A SER A 1 67 ? 81.16678 0.16739 71.06013 0.360 48.10017 62 SER A CA 1
ATOM 523 C CA B SER A 1 67 ? 81.10938 0.33484 70.99619 0.640 48.79022 62 SER A CA 1
ATOM 524 C C A SER A 1 67 ? 81.73473 0.39734 69.65325 0.360 39.07684 62 SER A C 1
ATOM 525 C C B SER A 1 67 ? 81.74706 0.41899 69.62649 0.640 39.03714 62 SER A C 1
ATOM 526 O O A SER A 1 67 ? 81.14266 0.00671 68.64208 0.360 39.26728 62 SER A O 1
ATOM 527 O O B SER A 1 67 ? 81.21345 -0.06028 68.62224 0.640 39.33961 62 SER A O 1
ATOM 532 N N . LYS A 1 68 ? 82.90449 1.05325 69.60769 1.000 30.77917 63 LYS A N 1
ATOM 533 C CA . LYS A 1 68 ? 83.59778 1.32079 68.35961 1.000 25.42432 63 LYS A CA 1
ATOM 534 C C . LYS A 1 68 ? 83.81373 0.02509 67.58628 1.000 31.86342 63 LYS A C 1
ATOM 535 O O . LYS A 1 68 ? 84.09894 -1.02533 68.16752 1.000 33.93183 63 LYS A O 1
ATOM 541 N N A SER A 1 69 ? 83.62480 0.09041 66.27200 0.491 24.48026 64 SER A N 1
ATOM 542 N N B SER A 1 69 ? 83.69741 0.11494 66.26633 0.509 24.54815 64 SER A N 1
ATOM 543 C CA A SER A 1 69 ? 83.94230 -1.02837 65.39889 0.491 24.44308 64 SER A CA 1
ATOM 544 C CA B SER A 1 69 ? 83.92319 -1.01624 65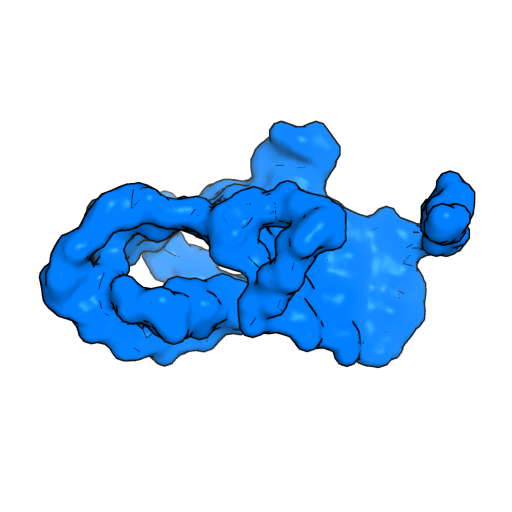.38246 0.509 24.43190 64 SER A CA 1
ATOM 545 C C A SER A 1 69 ? 84.54488 -0.50800 64.10265 0.491 23.03307 64 SER A C 1
ATOM 546 C C B SER A 1 69 ? 84.55720 -0.49455 64.10238 0.509 23.03858 64 SER A C 1
ATOM 547 O O A SER A 1 69 ? 84.16520 0.55885 63.61270 0.491 24.11336 64 SER A O 1
ATOM 548 O O B SER A 1 69 ? 84.21098 0.58910 63.62568 0.509 24.32666 64 SER A O 1
ATOM 553 N N . LEU A 1 70 ? 85.50067 -1.25882 63.56580 1.000 23.53891 65 LEU A N 1
ATOM 554 C CA . LEU A 1 70 ? 86.19240 -0.90543 62.33798 1.000 23.07322 65 LEU A CA 1
ATOM 555 C C . LEU A 1 70 ? 85.78360 -1.87441 61.23762 1.000 20.61810 65 LEU A C 1
ATOM 556 O O . LEU A 1 70 ? 85.80303 -3.09354 61.44380 1.000 21.81022 65 LEU A O 1
ATOM 561 N N . TYR A 1 71 ? 85.43644 -1.33600 60.07214 1.000 19.06304 66 TYR A N 1
ATOM 562 C CA . TYR A 1 71 ? 85.24879 -2.11872 58.85835 1.000 17.90831 66 TYR A CA 1
ATOM 563 C C . TYR A 1 71 ? 86.27547 -1.66358 57.83171 1.000 27.89998 66 TYR A C 1
ATOM 564 O O . TYR A 1 71 ? 86.60919 -0.47846 57.75323 1.000 23.94413 66 TYR A O 1
ATOM 573 N N . HIS A 1 72 ? 86.80639 -2.62042 57.08133 1.000 20.43089 67 HIS A N 1
ATOM 574 C CA . HIS A 1 72 ? 87.87249 -2.38028 56.11607 1.000 20.40119 67 HIS A CA 1
ATOM 575 C C . HIS A 1 72 ? 87.34534 -2.71563 54.72549 1.000 25.03075 67 HIS A C 1
ATOM 576 O O . HIS A 1 72 ? 87.03222 -3.87708 54.43349 1.000 22.46545 67 HIS A O 1
ATOM 583 N N . VAL A 1 73 ? 87.23423 -1.69290 53.88300 1.000 22.03263 68 VAL A N 1
ATOM 584 C CA . VAL A 1 73 ? 86.73706 -1.80754 52.52104 1.000 17.14250 68 VAL A CA 1
ATOM 585 C C . VAL A 1 73 ? 87.93058 -1.64543 51.58889 1.000 21.92318 68 VAL A C 1
ATOM 586 O O . VAL A 1 73 ? 88.69140 -0.67659 51.71082 1.000 28.36043 68 VAL A O 1
ATOM 590 N N . ILE A 1 74 ? 88.11147 -2.58940 50.67424 1.000 20.76091 69 ILE A N 1
ATOM 591 C CA . ILE A 1 74 ? 89.24560 -2.56353 49.75505 1.000 20.71983 69 ILE A CA 1
ATOM 592 C C . ILE A 1 74 ? 88.72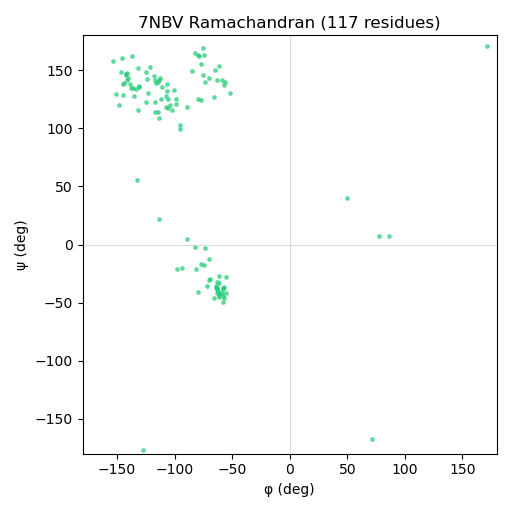319 -2.44132 48.33780 1.000 27.68647 69 ILE A C 1
ATOM 593 O O . ILE A 1 74 ? 87.94205 -3.28992 47.88542 1.000 23.03710 69 ILE A O 1
ATOM 598 N N . PHE A 1 75 ? 89.15903 -1.39054 47.64328 1.000 18.53185 70 PHE A N 1
ATOM 599 C CA . PHE A 1 75 ? 88.94376 -1.20392 46.21292 1.000 19.29956 70 PHE A CA 1
ATOM 600 C C . PHE A 1 75 ? 90.25797 -1.47686 45.48607 1.000 24.87548 70 PHE A C 1
ATOM 601 O O . PHE A 1 75 ? 91.27343 -0.84762 45.79079 1.000 22.25674 70 PHE A O 1
ATOM 609 N N . THR A 1 76 ? 90.24696 -2.38161 44.51377 1.000 27.31032 71 THR A N 1
ATOM 610 C CA . THR A 1 76 ? 91.37418 -2.52433 43.59845 1.000 20.90256 71 THR A CA 1
ATOM 611 C C . THR A 1 76 ? 90.87581 -2.56660 42.16579 1.000 22.04865 71 THR A C 1
ATOM 612 O O . THR A 1 76 ? 89.76034 -3.01269 41.89048 1.000 22.72599 71 THR A O 1
ATOM 616 N N . SER A 1 77 ? 91.72763 -2.11924 41.24708 1.000 22.44148 72 SER A N 1
ATOM 617 C CA . SER A 1 77 ? 91.43017 -2.22645 39.82996 1.000 24.15931 72 SER A CA 1
ATOM 618 C C . SER A 1 77 ? 92.67835 -2.52019 39.01292 1.000 26.05854 72 SER A C 1
ATOM 619 O O . SER A 1 77 ? 93.76061 -1.99648 39.29297 1.000 27.24537 72 SER A O 1
ATOM 622 N N . THR A 1 78 ? 92.52207 -3.40303 38.03722 1.000 25.59908 73 THR A N 1
ATOM 623 C CA . THR A 1 78 ? 93.40635 -3.50945 36.89322 1.000 27.60173 73 THR A CA 1
ATOM 624 C C . THR A 1 78 ? 92.78884 -2.71443 35.74242 1.000 40.83407 73 THR A C 1
ATOM 625 O O . THR A 1 78 ? 91.78694 -2.01480 35.91062 1.000 36.26022 73 THR A O 1
ATOM 629 N N A CYS A 1 79 ? 93.40829 -2.78461 34.56124 0.618 32.42571 74 CYS A N 1
ATOM 630 N N B CYS A 1 79 ? 93.36726 -2.84252 34.54891 0.382 32.46770 74 CYS A N 1
ATOM 631 C CA A CYS A 1 79 ? 92.81229 -2.15608 33.38509 0.618 39.45196 74 CYS A CA 1
ATOM 632 C CA B CYS A 1 79 ? 92.77811 -2.17306 33.39870 0.382 39.40768 74 CYS A CA 1
ATOM 633 C C A CYS A 1 79 ? 91.50379 -2.81568 32.95075 0.618 36.07512 74 CYS A C 1
ATOM 634 C C B CYS A 1 79 ? 91.44437 -2.78798 33.02598 0.382 36.22357 74 CYS A C 1
ATOM 635 O O A CYS A 1 79 ? 90.74156 -2.20074 32.19856 0.618 48.11622 74 CYS A O 1
ATOM 636 O O B CYS A 1 79 ? 90.62242 -2.12440 32.38640 0.382 47.80462 74 CYS A O 1
ATOM 641 N N . ASN A 1 80 ? 91.22742 -4.04837 33.38818 1.000 37.44597 75 ASN A N 1
ATOM 642 C CA . ASN A 1 80 ? 90.05388 -4.77932 32.94237 1.000 33.49555 75 ASN A CA 1
ATOM 643 C C . ASN A 1 80 ? 89.20563 -5.39017 34.05469 1.000 35.18015 75 ASN A C 1
ATOM 644 O O . ASN A 1 80 ? 88.22648 -6.07227 33.74053 1.000 41.30886 75 ASN A O 1
ATOM 649 N N . SER A 1 81 ? 89.52418 -5.15258 35.33218 1.000 34.08384 76 SER A N 1
ATOM 650 C CA . SER A 1 81 ? 88.73696 -5.68828 36.43848 1.000 34.23475 76 SER A CA 1
ATOM 651 C C . SER A 1 81 ? 88.75379 -4.71149 37.60319 1.000 27.82216 76 SER A C 1
ATOM 652 O O . SER A 1 81 ? 89.73505 -3.99700 37.81510 1.000 33.50503 76 SER A O 1
ATOM 655 N N . PHE A 1 82 ? 87.65428 -4.69542 38.35868 1.000 29.22752 77 PHE A N 1
ATOM 656 C CA . PHE A 1 82 ? 87.51289 -3.85881 39.54344 1.000 30.06557 77 PHE A CA 1
ATOM 657 C C . PHE A 1 82 ? 86.90278 -4.68959 40.66627 1.000 30.48751 77 PHE A C 1
ATOM 658 O O . PHE A 1 82 ? 85.84334 -5.29287 40.47322 1.000 36.28723 77 PHE A O 1
ATOM 666 N N . SER A 1 83 ? 87.54102 -4.70500 41.83826 1.000 31.06807 78 SER A N 1
ATOM 667 C CA . SER A 1 83 ? 87.08473 -5.51803 42.96315 1.000 28.77916 78 SER A CA 1
ATOM 668 C C . SER A 1 83 ? 86.61455 -4.62678 44.10048 1.000 26.75172 78 SER A C 1
ATOM 669 O O . SER A 1 83 ? 87.21675 -3.58633 44.38239 1.000 24.20646 78 SER A O 1
ATOM 672 N N . PHE A 1 84 ? 85.54902 -5.05813 44.76236 1.000 30.33445 79 PHE A N 1
ATOM 673 C CA . PHE A 1 84 ? 84.97653 -4.35676 45.90282 1.000 27.56253 79 PHE A CA 1
ATOM 674 C C . PHE A 1 84 ? 84.76296 -5.39262 46.99836 1.000 22.53951 79 PHE A C 1
ATOM 675 O O . PHE A 1 84 ? 83.97347 -6.32585 46.82435 1.000 28.78289 79 PHE A O 1
ATOM 683 N N . THR A 1 85 ? 85.47872 -5.24307 48.11260 1.000 23.05652 80 THR A N 1
ATOM 684 C CA . THR A 1 85 ? 85.54672 -6.27663 49.14109 1.000 21.95070 80 THR A CA 1
ATOM 685 C C . THR A 1 85 ? 85.44601 -5.62394 50.51068 1.000 21.49930 80 THR A C 1
ATOM 686 O O . THR A 1 85 ? 86.12740 -4.63100 50.77204 1.000 22.83142 80 THR A O 1
ATOM 690 N N . ILE A 1 86 ? 84.62599 -6.19781 51.39050 1.000 22.26202 81 ILE A N 1
ATOM 691 C CA . ILE A 1 86 ? 84.34898 -5.63862 52.71115 1.000 20.76674 81 ILE A CA 1
ATOM 692 C C . ILE A 1 86 ? 84.69395 -6.66190 53.78256 1.000 26.56618 81 ILE A C 1
ATOM 693 O O . ILE A 1 86 ? 84.24348 -7.80988 53.71346 1.000 22.42573 81 ILE A O 1
ATOM 698 N N . TYR A 1 87 ? 85.46628 -6.23115 54.78372 1.000 26.17789 82 TYR A N 1
ATOM 699 C CA . TYR A 1 87 ? 85.80222 -7.01838 55.96473 1.000 25.92611 82 TYR A CA 1
ATOM 700 C C . TYR A 1 87 ? 85.22096 -6.36398 57.21172 1.000 25.87597 82 TYR A C 1
ATOM 701 O O . TYR A 1 87 ? 85.23941 -5.13637 57.34067 1.000 24.39057 82 TYR A O 1
ATOM 710 N N . LYS A 1 88 ? 84.68053 -7.17946 58.11795 1.000 22.86618 83 LYS A N 1
ATOM 711 C CA . LYS A 1 88 ? 84.49985 -6.75379 59.50239 1.000 18.76223 83 LYS A CA 1
ATOM 712 C C . LYS A 1 88 ? 85.85617 -6.81407 60.20083 1.000 21.77715 83 LYS A C 1
ATOM 713 O O . LYS A 1 88 ? 86.50686 -7.86055 60.20644 1.000 28.11351 83 LYS A O 1
ATOM 719 N N . GLY A 1 89 ? 86.28623 -5.69974 60.78746 1.000 21.13810 84 GLY A N 1
ATOM 720 C CA . GLY A 1 89 ? 87.65944 -5.57375 61.23608 1.000 26.64191 84 GLY A CA 1
ATOM 721 C C . GLY A 1 89 ? 88.61532 -5.43872 60.05794 1.000 29.62229 84 GLY A C 1
ATOM 722 O O . GLY A 1 89 ? 88.21265 -5.23351 58.91661 1.000 29.44508 84 GLY A O 1
ATOM 723 N N . ARG A 1 90 ? 89.90566 -5.57438 60.35637 1.000 22.92018 85 ARG A N 1
ATOM 724 C CA . ARG A 1 90 ? 90.93217 -5.37869 59.33882 1.000 27.17724 85 ARG A CA 1
ATOM 725 C C . ARG A 1 90 ? 91.06163 -6.57331 58.39836 1.000 26.34713 85 ARG A C 1
ATOM 726 O O . ARG A 1 90 ? 90.79349 -7.71975 58.76425 1.000 22.58939 85 ARG A O 1
ATOM 734 N N . TYR A 1 91 ? 91.55893 -6.29458 57.19091 1.000 23.09196 86 TYR A N 1
ATOM 735 C CA . TYR A 1 91 ? 91.92378 -7.36815 56.27941 1.000 26.49799 86 TYR A CA 1
ATOM 736 C C . TYR A 1 91 ? 92.92673 -8.30133 56.93154 1.000 24.10648 86 TYR A C 1
ATOM 737 O O . TYR A 1 91 ? 93.85059 -7.86552 57.61897 1.000 26.61066 86 TYR A O 1
ATOM 746 N N . ARG A 1 92 ? 92.73419 -9.59468 56.69313 1.000 21.40403 87 ARG A N 1
ATOM 747 C CA . ARG A 1 92 ? 93.72092 -10.63896 56.91202 1.000 22.82753 87 ARG A CA 1
ATOM 748 C C . ARG A 1 92 ? 93.57586 -11.61789 55.75902 1.000 26.00741 87 ARG A C 1
ATOM 749 O O . ARG A 1 92 ? 92.46781 -11.83482 55.27118 1.000 32.47979 87 ARG A O 1
ATOM 757 N N . SER A 1 93 ? 94.68348 -12.23624 55.34358 1.000 23.63927 88 SER A N 1
ATOM 758 C CA . SER A 1 93 ? 94.59641 -13.20415 54.25000 1.000 23.63600 88 SER A CA 1
ATOM 759 C C . SER A 1 93 ? 93.72857 -14.40568 54.61468 1.000 25.12044 88 SER A C 1
ATOM 760 O O . SER A 1 93 ? 93.07265 -14.98898 53.74282 1.000 28.90240 88 SER A O 1
ATOM 763 N N . TRP A 1 94 ? 93.71224 -14.79667 55.88556 1.000 24.81896 89 TRP A N 1
ATOM 764 C CA . TRP A 1 94 ? 92.94980 -15.95192 56.33848 1.000 26.46363 89 TRP A CA 1
ATOM 765 C C . TRP A 1 94 ? 91.48132 -15.64317 56.59408 1.000 30.05525 89 TRP A C 1
ATOM 766 O O . TRP A 1 94 ? 90.72145 -16.55214 56.93752 1.000 35.80950 89 TRP A O 1
ATOM 777 N N . LYS A 1 95 ? 91.06189 -14.39911 56.43488 1.000 24.95122 90 LYS A N 1
ATOM 778 C CA . LYS A 1 95 ? 89.75247 -13.95296 56.88041 1.000 23.34696 90 LYS A CA 1
ATOM 779 C C . LYS A 1 95 ? 88.79471 -13.90825 55.68976 1.000 24.07090 90 LYS A C 1
ATOM 780 O O . LYS A 1 95 ? 89.15525 -13.42703 54.60956 1.000 25.51392 90 LYS A O 1
ATOM 786 N N . LYS A 1 96 ? 87.60768 -14.45297 55.87050 1.000 30.27133 91 LYS A N 1
ATOM 787 C CA . LYS A 1 96 ? 86.59343 -14.40022 54.82289 1.000 24.69528 91 LYS A CA 1
ATOM 788 C C . LYS A 1 96 ? 85.91267 -13.03287 54.82216 1.000 27.77635 91 LYS A C 1
ATOM 789 O O . LYS A 1 96 ? 85.41856 -12.58951 55.86668 1.000 26.55278 91 LYS A O 1
ATOM 795 N N . PRO A 1 97 ? 85.88451 -12.32769 53.69561 1.000 22.60246 92 PRO A N 1
ATOM 796 C CA . PRO A 1 97 ? 85.12663 -11.07269 53.64389 1.000 21.96594 92 PRO A CA 1
ATOM 797 C C . PRO A 1 97 ? 83.63057 -11.30802 53.81248 1.000 26.56972 92 PRO A C 1
ATOM 798 O O . PRO A 1 97 ? 83.10127 -12.37422 53.49804 1.000 26.10993 92 PRO A O 1
ATOM 802 N N . ILE A 1 98 ? 82.95460 -10.30810 54.37656 1.000 23.48341 93 ILE A N 1
ATOM 803 C CA . ILE A 1 98 ? 81.50164 -10.36970 54.49156 1.000 25.09801 93 ILE A CA 1
ATOM 804 C C . ILE A 1 98 ? 80.80024 -9.97256 53.20092 1.000 30.13969 93 ILE A C 1
ATOM 805 O O . ILE A 1 98 ? 79.62297 -10.29450 53.02318 1.000 29.37173 93 ILE A O 1
ATOM 810 N N . HIS A 1 99 ? 81.46996 -9.24445 52.31535 1.000 25.96778 94 HIS A N 1
ATOM 811 C CA . HIS A 1 99 ? 80.96752 -8.98042 50.97532 1.000 28.29490 94 HIS A CA 1
ATOM 812 C C . HIS A 1 99 ? 82.15141 -8.95905 50.02212 1.000 27.42295 94 HIS A C 1
ATOM 813 O O . HIS A 1 99 ? 83.19197 -8.38403 50.34205 1.000 26.61393 94 HIS A O 1
ATOM 820 N N . ASP A 1 100 ? 81.99403 -9.56741 48.84988 1.000 27.80021 95 ASP A N 1
ATOM 821 C CA . ASP A 1 100 ? 83.04388 -9.54292 47.83653 1.000 27.25387 95 ASP A CA 1
ATOM 822 C C . ASP A 1 100 ? 82.41473 -9.48112 46.45395 1.000 29.04122 95 ASP A C 1
ATOM 823 O O . ASP A 1 100 ? 81.54672 -10.29524 46.12824 1.000 35.76003 95 ASP A O 1
ATOM 828 N N . GLU A 1 101 ? 82.85617 -8.51818 45.64766 1.000 30.96170 96 GLU A N 1
ATOM 829 C CA . GLU A 1 101 ? 82.21229 -8.17697 44.38645 1.000 41.03674 96 GLU A CA 1
ATOM 830 C C . GLU A 1 101 ? 83.28986 -7.92668 43.34345 1.000 36.94163 96 GLU A C 1
ATOM 831 O O . GLU A 1 101 ? 84.31735 -7.31449 43.64635 1.000 30.23441 96 GLU A O 1
ATOM 837 N N . LEU A 1 102 ? 83.07330 -8.43106 42.12877 1.000 34.34500 97 LEU A N 1
ATOM 838 C CA . LEU A 1 102 ? 84.00514 -8.23017 41.02159 1.000 45.89746 97 LEU A CA 1
ATOM 839 C C . LEU A 1 102 ? 83.26718 -7.62552 39.83580 1.000 47.10593 97 LEU A C 1
ATOM 840 O O . LEU A 1 102 ? 82.28677 -8.20043 39.35498 1.000 50.34633 97 LEU A O 1
ATOM 845 N N . VAL A 1 103 ? 83.73522 -6.46735 39.37387 1.000 46.05377 98 VAL A N 1
ATOM 846 C CA . VAL A 1 103 ? 83.13080 -5.72770 38.26909 1.000 52.75850 98 VAL A CA 1
ATOM 847 C C . VAL A 1 103 ? 84.01656 -5.87881 37.03696 1.000 51.24894 98 VAL A C 1
ATOM 848 O O . VAL A 1 103 ? 85.23779 -5.69543 37.11913 1.000 43.83640 98 VAL A O 1
ATOM 852 N N . ASP A 1 104 ? 83.40266 -6.20247 35.89032 1.000 56.32135 99 ASP A N 1
ATOM 853 C CA . ASP A 1 104 ? 84.15534 -6.48083 34.66654 1.000 48.87873 99 ASP A CA 1
ATOM 854 C C . ASP A 1 104 ? 84.73590 -5.22044 34.01922 1.000 60.88745 99 ASP A C 1
ATOM 855 O O . ASP A 1 104 ? 85.4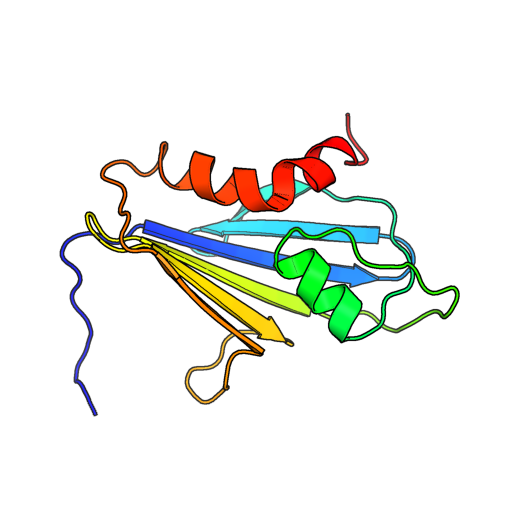4212 -5.32277 33.01137 1.000 74.28106 99 ASP A O 1
ATOM 860 N N . ARG A 1 105 ? 84.44937 -4.05417 34.58448 1.000 51.25524 100 ARG A N 1
ATOM 861 C CA . ARG A 1 105 ? 85.07570 -2.78176 34.26082 1.000 41.47256 100 ARG A CA 1
ATOM 862 C C . ARG A 1 105 ? 86.47443 -2.70715 34.86676 1.000 50.21415 100 ARG A C 1
ATOM 863 O O . ARG A 1 105 ? 86.73070 -3.25025 35.94290 1.000 43.12293 100 ARG A O 1
ATOM 871 N N . GLY A 1 106 ? 87.39115 -2.03925 34.16009 1.000 40.76798 101 GLY A N 1
ATOM 872 C CA . GLY A 1 106 ? 88.63613 -1.59059 34.75281 1.000 41.74289 101 GLY A CA 1
ATOM 873 C C . GLY A 1 106 ? 88.87813 -0.10753 34.51356 1.000 48.34551 101 GLY A C 1
ATOM 874 O O . GLY A 1 106 ? 88.04322 0.59463 33.93550 1.000 34.17584 101 GLY A O 1
ATOM 875 N N . TYR A 1 107 ? 90.04773 0.35078 34.97381 1.000 37.80744 102 TYR A N 1
ATOM 876 C CA . TYR A 1 107 ? 90.40930 1.76384 34.89786 1.000 33.06900 102 TYR A CA 1
ATOM 877 C C . TYR A 1 107 ? 91.85028 1.92232 34.43285 1.000 29.29997 102 TYR A C 1
ATOM 878 O O . TYR A 1 107 ? 92.74212 1.21662 34.91111 1.000 39.75404 102 TYR A O 1
ATOM 887 N N . THR A 1 108 ? 92.07625 2.84096 33.49812 1.000 28.97738 103 THR A N 1
ATOM 888 C CA . THR A 1 108 ? 93.42159 3.08079 32.99318 1.000 30.66801 103 THR A CA 1
ATOM 889 C C . THR A 1 108 ? 94.16530 4.19543 33.71869 1.000 37.67085 103 THR A C 1
ATOM 890 O O . THR A 1 108 ? 95.39532 4.25787 33.61377 1.000 42.06007 103 THR A O 1
ATOM 894 N N . THR A 1 109 ? 93.46831 5.09628 34.41240 1.000 30.44333 104 THR A N 1
ATOM 895 C CA . THR A 1 109 ? 94.12883 6.12976 35.19615 1.000 26.38896 104 THR A CA 1
ATOM 896 C C . THR A 1 109 ? 93.66156 6.08421 36.64217 1.000 28.45361 104 THR A C 1
ATOM 897 O O . THR A 1 109 ? 92.51400 5.73571 36.93282 1.000 28.41308 104 THR A O 1
ATOM 901 N N . PHE A 1 110 ? 94.56562 6.44823 37.55362 1.000 34.69357 105 PHE A N 1
ATOM 902 C CA . PHE A 1 110 ? 94.20690 6.47196 38.96801 1.000 30.72775 105 PHE A CA 1
ATOM 903 C C . PHE A 1 110 ? 93.11076 7.48399 39.25814 1.000 23.67717 105 PHE A C 1
ATOM 904 O O . PHE A 1 110 ? 92.23548 7.22956 40.09021 1.000 25.09649 105 PHE A O 1
ATOM 912 N N . ARG A 1 111 ? 93.15117 8.64660 38.60179 1.000 24.24151 106 ARG A N 1
ATOM 913 C CA . ARG A 1 111 ? 92.13709 9.66466 38.86201 1.000 26.75701 106 ARG A CA 1
ATOM 914 C C . ARG A 1 111 ? 90.72814 9.14863 38.56119 1.000 31.00305 106 ARG A C 1
ATOM 915 O O . ARG A 1 111 ? 89.80263 9.36651 39.35191 1.000 25.62813 106 ARG A O 1
ATOM 923 N N A GLU A 1 112 ? 90.55879 8.43865 37.43828 0.574 25.95935 107 GLU A N 1
ATOM 924 N N B GLU A 1 112 ? 90.55103 8.42097 37.45767 0.426 26.05105 107 GLU A N 1
ATOM 925 C CA A GLU A 1 112 ? 89.26451 7.84053 37.11092 0.574 30.19060 107 GLU A CA 1
ATOM 926 C CA B GLU A 1 112 ? 89.22995 7.86885 37.16148 0.426 30.18300 107 GLU A CA 1
ATOM 927 C C A GLU A 1 112 ? 88.87855 6.75295 38.10833 0.574 25.08886 107 GLU A C 1
ATOM 928 C C B GLU A 1 112 ? 88.86476 6.73968 38.11796 0.426 25.10739 107 GLU A C 1
ATOM 929 O O A GLU A 1 112 ? 87.71083 6.65327 38.50317 0.574 23.78561 107 GLU A O 1
ATOM 930 O O B GLU A 1 112 ? 87.69531 6.59657 38.49405 0.426 23.86775 107 GLU A O 1
ATOM 941 N N . PHE A 1 113 ? 89.84149 5.91673 38.50114 1.000 21.76360 108 PHE A N 1
ATOM 942 C CA . PHE A 1 113 ? 89.60695 4.90546 39.53217 1.000 22.33666 108 PHE A CA 1
ATOM 943 C C . PHE A 1 113 ? 89.14736 5.52732 40.84772 1.000 21.43515 108 PHE A C 1
ATOM 944 O O . PHE A 1 113 ? 88.13794 5.10928 41.42662 1.000 23.49038 108 PHE A O 1
ATOM 952 N N . PHE A 1 114 ? 89.85995 6.55389 41.31533 1.000 23.84906 109 PHE A N 1
ATOM 953 C CA . PHE A 1 114 ? 89.50175 7.21390 42.56721 1.000 20.95384 109 PHE A CA 1
ATOM 954 C C . PHE A 1 114 ? 88.12243 7.86884 42.48303 1.000 26.89690 109 PHE A C 1
ATOM 955 O O . PHE A 1 114 ? 87.32443 7.77287 43.42059 1.000 26.40350 109 PHE A O 1
ATOM 963 N N . LYS A 1 115 ? 87.81313 8.51972 41.36113 1.000 25.63771 110 LYS A N 1
ATOM 964 C CA . LYS A 1 115 ? 86.47031 9.06039 41.16398 1.000 32.44337 110 LYS A CA 1
ATOM 965 C C . LYS A 1 115 ? 85.40848 7.96853 41.28501 1.000 29.19448 110 LYS A C 1
ATOM 966 O O . LYS A 1 115 ? 84.37284 8.16456 41.92792 1.000 24.49857 110 LYS A O 1
ATOM 972 N N . ALA A 1 116 ? 85.63393 6.82207 40.64163 1.000 23.65838 111 ALA A N 1
ATOM 973 C CA . ALA A 1 116 ? 84.70034 5.70216 40.75059 1.000 24.81660 111 ALA A CA 1
ATOM 974 C C . ALA A 1 116 ? 84.56128 5.20325 42.18213 1.000 24.59647 111 ALA A C 1
ATOM 975 O O . ALA A 1 116 ? 83.45244 4.90535 42.63573 1.000 26.59023 111 ALA A O 1
ATOM 977 N N . VAL A 1 117 ? 85.67860 5.08305 42.89775 1.000 24.34643 112 VAL A N 1
ATOM 978 C CA . VAL A 1 117 ? 85.64811 4.66810 44.29950 1.000 20.26756 112 VAL A CA 1
ATOM 979 C C . VAL A 1 117 ? 84.79810 5.61800 45.13527 1.000 21.19613 112 VAL A C 1
ATOM 980 O O . VAL A 1 117 ? 83.96026 5.18483 45.93535 1.000 27.57147 112 VAL A O 1
ATOM 984 N N . ARG A 1 118 ? 85.04120 6.92519 45.00676 1.000 20.93259 113 ARG A N 1
ATOM 985 C CA . ARG A 1 118 ? 84.29158 7.91180 45.79074 1.000 24.45723 113 ARG A CA 1
ATOM 986 C C . ARG A 1 118 ? 82.78130 7.81803 45.56152 1.000 26.14137 113 ARG A C 1
ATOM 987 O O . ARG A 1 118 ? 81.99129 8.05891 46.48153 1.000 26.04095 113 ARG A O 1
ATOM 995 N N . GLY A 1 119 ? 82.35898 7.54356 44.32606 1.000 22.38300 114 GLY A N 1
ATOM 996 C CA . GLY A 1 119 ? 80.93449 7.46146 44.02198 1.000 24.57803 114 GLY A CA 1
ATOM 997 C C . GLY A 1 119 ? 80.13694 6.48631 44.87423 1.000 26.67324 114 GLY A C 1
ATOM 998 O O . GLY A 1 119 ? 78.92547 6.66384 45.05792 1.000 30.26510 114 GLY A O 1
ATOM 999 N N . TYR A 1 120 ? 80.78079 5.42982 45.37647 1.000 24.40664 115 TYR A N 1
ATOM 1000 C CA . TYR A 1 120 ? 80.08107 4.48722 46.24922 1.000 30.38076 115 TYR A CA 1
ATOM 1001 C C . TYR A 1 120 ? 79.49667 5.16588 47.48742 1.000 27.43593 115 TYR A C 1
ATOM 1002 O O . TYR A 1 120 ? 78.39040 4.82609 47.92106 1.000 25.47798 115 TYR A O 1
ATOM 1011 N N . HIS A 1 121 ? 80.20786 6.12990 48.06841 1.000 23.16777 116 HIS A N 1
ATOM 1012 C CA . HIS A 1 121 ? 79.73289 6.77621 49.28789 1.000 26.90658 116 HIS A CA 1
ATOM 1013 C C . HIS A 1 121 ? 79.38699 8.25094 49.08944 1.000 31.04838 116 HIS A C 1
ATOM 1014 O O . HIS A 1 121 ? 79.35358 9.01506 50.06189 1.000 27.28712 116 HIS A O 1
ATOM 1021 N N . ALA A 1 122 ? 79.11493 8.65891 47.84734 1.000 27.34943 117 ALA A N 1
ATOM 1022 C CA . ALA A 1 122 ? 78.86970 10.06876 47.55306 1.000 30.29643 117 ALA A CA 1
ATOM 1023 C C . ALA A 1 122 ? 77.72140 10.64446 48.37885 1.000 30.67207 117 ALA A C 1
ATOM 1024 O O . ALA A 1 122 ? 77.77886 11.80496 48.80109 1.000 29.89876 117 ALA A O 1
ATOM 1026 N N . ASP A 1 123 ? 76.67569 9.85620 48.63724 1.000 34.72016 118 ASP A N 1
ATOM 1027 C CA . ASP A 1 123 ? 75.57477 10.37646 49.44673 1.000 32.82622 118 ASP A CA 1
ATOM 1028 C C . ASP A 1 123 ? 75.96252 10.56133 50.90955 1.000 27.24177 118 ASP A C 1
ATOM 1029 O O . ASP A 1 123 ? 75.41801 11.44375 51.57944 1.000 30.80357 118 ASP A O 1
ATOM 1034 N N . TYR A 1 124 ? 76.87789 9.74666 51.43606 1.000 29.21707 119 TYR A N 1
ATOM 1035 C CA . TYR A 1 124 ? 77.42278 10.04139 52.75957 1.000 28.86817 119 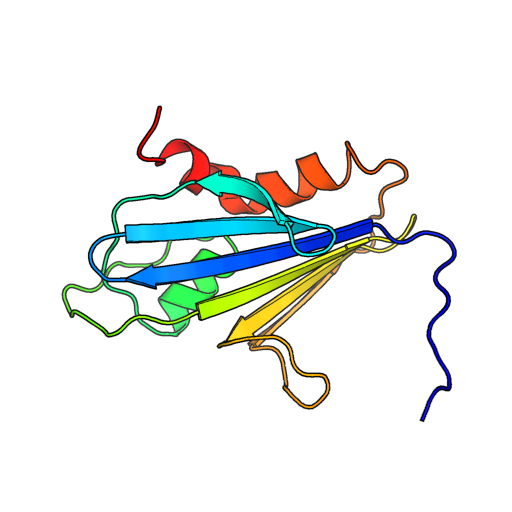TYR A CA 1
ATOM 1036 C C . TYR A 1 124 ? 78.34721 11.24946 52.73406 1.000 25.05824 119 TYR A C 1
ATOM 1037 O O . TYR A 1 124 ? 78.36170 12.04364 53.68164 1.000 27.17075 119 TYR A O 1
ATOM 1046 N N . TYR A 1 125 ? 79.10249 11.42661 51.65015 1.000 23.37975 120 TYR A N 1
ATOM 1047 C CA . TYR A 1 125 ? 79.96977 12.59376 51.55420 1.000 25.52467 120 TYR A CA 1
ATOM 1048 C C . TYR A 1 125 ? 79.17652 13.89256 51.58491 1.000 26.42870 120 TYR A C 1
ATOM 1049 O O . TYR A 1 125 ? 79.63927 14.89040 52.15090 1.000 23.41565 120 TYR A O 1
ATOM 1058 N N . LYS A 1 126 ? 77.96515 13.88404 51.02959 1.000 27.95169 121 LYS A N 1
ATOM 1059 C CA . LYS A 1 126 ? 77.06570 15.02628 51.16115 1.000 35.91157 121 LYS A CA 1
ATOM 1060 C C . LYS A 1 126 ? 76.68467 15.32380 52.60688 1.000 39.33928 121 LYS A C 1
ATOM 1061 O O . LYS A 1 126 ? 76.35933 16.47123 52.92800 1.000 38.76135 121 LYS A O 1
ATOM 1067 N N . GLN A 1 127 ? 76.69046 14.31986 53.48201 1.000 34.97269 122 GLN A N 1
ATOM 1068 C CA . GLN A 1 127 ? 76.31940 14.49525 54.88511 1.000 34.63104 122 GLN A CA 1
ATOM 1069 C C . GLN A 1 127 ? 77.48130 14.87375 55.79799 1.000 29.08305 122 GLN A C 1
ATOM 1070 O O . GLN A 1 127 ? 77.28577 14.93988 57.01408 1.000 25.52738 122 GLN A O 1
ATOM 1076 N N . ARG A 1 128 ? 78.67534 15.10252 55.25554 1.000 24.01840 123 ARG A N 1
ATOM 1077 C CA . ARG A 1 128 ? 79.86812 15.29991 56.07428 1.000 23.14161 123 ARG A CA 1
ATOM 1078 C C . ARG A 1 128 ? 79.74597 16.52837 56.98220 1.000 27.87374 123 ARG A C 1
ATOM 1079 O O . ARG A 1 128 ? 78.96251 17.44320 56.72269 1.000 28.54972 123 ARG A O 1
ATOM 1087 N N . LEU A 1 129 ? 80.47119 16.49393 58.11021 1.000 28.69287 124 LEU A N 1
ATOM 1088 C CA . LEU A 1 129 ? 80.42819 17.58237 59.09481 1.000 25.70933 124 LEU A CA 1
ATOM 1089 C C . LEU A 1 129 ? 80.99335 18.89958 58.56861 1.000 28.45936 124 LEU A C 1
ATOM 1090 O O . LEU A 1 129 ? 80.43788 19.96769 58.83929 1.000 30.96704 124 LEU A O 1
ATOM 1095 N N . ILE A 1 130 ? 82.14870 18.86480 57.91637 1.000 30.04155 125 ILE A N 1
ATOM 1096 C CA . ILE A 1 130 ? 82.83781 20.07916 57.48700 1.000 31.94676 125 ILE A CA 1
ATOM 1097 C C . ILE A 1 130 ? 82.44506 20.33824 56.03930 1.000 35.76277 125 ILE A C 1
ATOM 1098 O O . ILE A 1 130 ? 83.00093 19.73866 55.11386 1.000 33.93441 125 ILE A O 1
ATOM 1103 N N . HIS A 1 131 ? 81.49987 21.24915 55.84328 1.000 35.95566 126 HIS A N 1
ATOM 1104 C CA . HIS A 1 131 ? 80.83506 21.42842 54.56069 1.000 54.45914 126 HIS A CA 1
ATOM 1105 C C . HIS A 1 131 ? 80.61034 22.91506 54.30023 1.000 64.75300 126 HIS A C 1
ATOM 1106 O O . HIS A 1 131 ? 81.56161 23.70530 54.27906 1.000 58.25113 126 HIS A O 1
#

Radius of gyration: 15.21 Å; Cα contacts (8 Å, |Δi|>4): 269; chains: 1; bounding box: 37×43×38 Å